Protein AF-D7LNV7-F1 (afdb_monomer_lite)

Sequence (94 aa):
MSFIPNPLITDIIRRIGSQGFRYLGPFIAASPWFKEIVYSREVLLDVDLDEFMFNTRLGREESIYRPFLLRCAAEGHKTARYIESLLDSSWPVG

Radius of gyration: 14.45 Å; chains: 1; bounding box: 45×23×37 Å

pLDDT: mean 91.68, std 13.3, range [41.66, 98.5]

Foldseek 3Di:
DDDDDPVVVLVVLLVLQLVAVVSLVVLCVVDPSSVVSCLDLSNLQRGDPVVCVVPVVCCDPPHPNVVSLVSSVVSPRPVSVVSVVVVVVPDDDD

Structure (mmCIF, N/CA/C/O backbone):
data_AF-D7LNV7-F1
#
_entry.id   AF-D7LNV7-F1
#
loop_
_atom_site.group_PDB
_atom_site.id
_atom_site.type_symbol
_atom_site.label_atom_id
_atom_site.label_alt_id
_atom_site.label_comp_id
_atom_site.label_asym_id
_atom_site.label_entity_id
_atom_site.label_seq_id
_atom_site.pdbx_PDB_ins_code
_atom_site.Cartn_x
_atom_site.Cartn_y
_atom_site.Cartn_z
_atom_site.occupancy
_atom_site.B_iso_or_equiv
_atom_site.auth_seq_id
_atom_site.auth_comp_id
_atom_site.auth_asym_id
_atom_site.auth_atom_id
_atom_site.pdbx_PDB_model_num
ATOM 1 N N . MET A 1 1 ? -23.520 7.690 20.254 1.00 41.66 1 MET A N 1
ATOM 2 C CA . MET A 1 1 ? -22.558 7.581 19.136 1.00 41.66 1 MET A CA 1
ATOM 3 C C . MET A 1 1 ? -22.356 6.106 18.844 1.00 41.66 1 MET A C 1
ATOM 5 O O . MET A 1 1 ? -22.016 5.382 19.770 1.00 41.66 1 MET A O 1
ATOM 9 N N . SER A 1 2 ? -22.632 5.640 17.624 1.00 56.44 2 SER A N 1
ATOM 10 C CA . SER A 1 2 ? -22.340 4.253 17.248 1.00 56.44 2 SER A CA 1
ATOM 11 C C . SER A 1 2 ? -20.853 4.136 16.929 1.00 56.44 2 SER A C 1
ATOM 13 O O . SER A 1 2 ? -20.380 4.710 15.949 1.00 56.44 2 SER A O 1
ATOM 15 N N . PHE A 1 3 ? -20.115 3.427 17.774 1.00 80.81 3 PHE A N 1
ATOM 16 C CA . PHE A 1 3 ? -18.726 3.086 17.504 1.00 80.81 3 PHE A CA 1
ATOM 17 C C . PHE A 1 3 ? -18.707 1.872 16.576 1.00 80.81 3 PHE A C 1
ATOM 19 O O . PHE A 1 3 ? -19.236 0.820 16.934 1.00 80.81 3 PHE A O 1
ATOM 26 N N . ILE A 1 4 ? -18.146 2.020 15.378 1.00 83.25 4 ILE A N 1
ATOM 27 C CA . ILE A 1 4 ? -17.901 0.871 14.506 1.00 83.25 4 ILE A CA 1
ATOM 28 C C . ILE A 1 4 ? -16.630 0.184 15.031 1.00 83.25 4 ILE A C 1
ATOM 30 O O . ILE A 1 4 ? -15.604 0.853 15.146 1.00 83.25 4 ILE A O 1
ATOM 34 N N . PRO A 1 5 ? -16.668 -1.119 15.360 1.00 92.25 5 PRO A N 1
ATOM 35 C CA . PRO A 1 5 ? -15.488 -1.856 15.795 1.00 92.25 5 PRO A CA 1
ATOM 36 C C . PRO A 1 5 ? -14.326 -1.741 14.803 1.00 92.25 5 PRO A C 1
ATOM 38 O O . PRO A 1 5 ? -14.531 -1.897 13.597 1.00 92.25 5 PRO A O 1
ATOM 41 N N . ASN A 1 6 ? -13.101 -1.564 15.314 1.00 92.00 6 ASN A N 1
ATOM 42 C CA . ASN A 1 6 ? -11.888 -1.484 14.490 1.00 92.00 6 ASN A CA 1
ATOM 43 C C . ASN A 1 6 ? -11.790 -2.608 13.438 1.00 92.00 6 ASN A C 1
ATOM 45 O O . ASN A 1 6 ? -11.530 -2.272 12.289 1.00 92.00 6 ASN A O 1
ATOM 49 N N . PRO A 1 7 ? -12.081 -3.894 13.744 1.00 95.00 7 PRO A N 1
ATOM 50 C CA . PRO A 1 7 ? -12.007 -4.954 12.735 1.00 95.00 7 PRO A CA 1
ATOM 51 C C . PRO A 1 7 ? -12.949 -4.745 11.542 1.00 95.00 7 PRO A C 1
ATOM 53 O O . PRO A 1 7 ? -12.592 -5.069 10.414 1.00 95.00 7 PRO A O 1
ATOM 56 N N . LEU A 1 8 ? -14.138 -4.171 11.767 1.00 96.12 8 LEU A N 1
ATOM 57 C CA . LEU A 1 8 ? -15.076 -3.879 10.679 1.00 96.12 8 LEU A CA 1
ATOM 58 C C . LEU A 1 8 ? -14.576 -2.724 9.811 1.00 96.12 8 LEU A C 1
ATOM 60 O O . LEU A 1 8 ? -14.706 -2.778 8.592 1.00 96.12 8 LEU A O 1
ATOM 64 N N . ILE A 1 9 ? -13.982 -1.695 10.418 1.00 96.00 9 ILE A N 1
ATOM 65 C CA . ILE A 1 9 ? -13.390 -0.585 9.663 1.00 96.00 9 ILE A CA 1
ATOM 66 C C . ILE A 1 9 ? -12.179 -1.063 8.864 1.00 96.00 9 ILE A C 1
ATOM 68 O O . ILE A 1 9 ? -12.055 -0.698 7.696 1.00 96.00 9 ILE A O 1
ATOM 72 N N . THR A 1 10 ? -11.329 -1.911 9.445 1.00 97.69 10 THR A N 1
ATOM 73 C CA . THR A 1 10 ? -10.208 -2.514 8.719 1.00 97.69 10 THR A CA 1
ATOM 74 C C . THR A 1 10 ? -10.696 -3.339 7.533 1.00 97.69 10 THR A C 1
ATOM 76 O O . THR A 1 10 ? -10.171 -3.160 6.438 1.00 97.69 10 THR A O 1
ATOM 79 N N . ASP A 1 11 ? -11.745 -4.160 7.688 1.00 98.06 11 ASP A N 1
ATOM 80 C CA . ASP A 1 11 ? -12.310 -4.927 6.566 1.00 98.06 11 ASP A CA 1
ATOM 81 C C . ASP A 1 11 ? -12.875 -4.021 5.460 1.00 98.06 11 ASP A C 1
ATOM 83 O O . ASP A 1 11 ? -12.667 -4.287 4.276 1.00 98.06 11 ASP A O 1
ATOM 87 N N . ILE A 1 12 ? -13.537 -2.916 5.823 1.00 97.69 12 ILE A N 1
ATOM 88 C CA . ILE A 1 12 ? -14.025 -1.920 4.856 1.00 97.69 12 ILE A CA 1
ATOM 89 C C . ILE A 1 12 ? -12.854 -1.305 4.083 1.00 97.69 12 ILE A C 1
ATOM 91 O O . ILE A 1 12 ? -12.873 -1.283 2.853 1.00 97.69 12 ILE A O 1
ATOM 95 N N . ILE A 1 13 ? -11.828 -0.823 4.785 1.00 98.19 13 ILE A N 1
ATOM 96 C CA . ILE A 1 13 ? -10.671 -0.170 4.160 1.00 98.19 13 ILE A CA 1
ATOM 97 C C . ILE A 1 13 ? -9.884 -1.161 3.303 1.00 98.19 13 ILE A C 1
ATOM 99 O O . ILE A 1 13 ? -9.466 -0.804 2.204 1.00 98.19 13 ILE A O 1
ATOM 103 N N . ARG A 1 14 ? -9.751 -2.417 3.743 1.00 98.50 14 ARG A N 1
ATOM 104 C CA . ARG A 1 14 ? -9.142 -3.497 2.960 1.00 98.50 14 ARG A CA 1
ATOM 105 C C . ARG A 1 14 ? -9.870 -3.697 1.631 1.00 98.50 14 ARG A C 1
ATOM 107 O O . ARG A 1 14 ? -9.229 -3.668 0.589 1.00 98.50 14 ARG A O 1
ATOM 114 N N . ARG A 1 15 ? -11.205 -3.806 1.646 1.00 98.44 15 ARG A N 1
ATOM 115 C CA . ARG A 1 15 ? -12.021 -3.953 0.421 1.00 98.44 15 ARG A CA 1
ATOM 116 C C . ARG A 1 15 ? -11.956 -2.741 -0.504 1.00 98.44 15 ARG A C 1
ATOM 118 O O . ARG A 1 15 ? -12.104 -2.887 -1.711 1.00 98.44 15 ARG A O 1
ATOM 125 N N . ILE A 1 16 ? -11.778 -1.543 0.045 1.00 98.31 16 ILE A N 1
ATOM 126 C CA . ILE A 1 16 ? -11.546 -0.342 -0.765 1.00 98.31 16 ILE A CA 1
ATOM 127 C C . ILE A 1 16 ? -10.150 -0.406 -1.397 1.00 98.31 16 ILE A C 1
ATOM 129 O O . ILE A 1 16 ? -9.999 -0.150 -2.588 1.00 98.31 16 ILE A O 1
ATOM 133 N N . GLY A 1 17 ? -9.134 -0.795 -0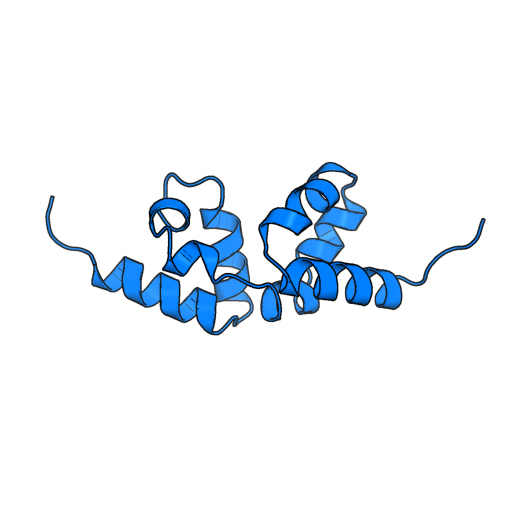.624 1.00 98.19 17 GLY A N 1
ATOM 134 C CA . GLY A 1 17 ? -7.767 -0.979 -1.109 1.00 98.19 17 GLY A CA 1
ATOM 135 C C . GLY A 1 17 ? -7.654 -2.047 -2.195 1.00 98.19 17 GLY A C 1
ATOM 136 O O . GLY A 1 17 ? -6.914 -1.850 -3.155 1.00 98.19 17 GLY A O 1
ATOM 137 N N . SER A 1 18 ? -8.431 -3.128 -2.107 1.00 98.31 18 SER A N 1
ATOM 138 C CA . SER A 1 18 ? -8.469 -4.189 -3.121 1.00 98.31 18 SER A CA 1
ATOM 139 C C . SER A 1 18 ? -9.103 -3.752 -4.451 1.00 98.31 18 SER A C 1
ATOM 141 O O . SER A 1 18 ? -9.123 -4.532 -5.394 1.00 98.31 18 SER A O 1
ATOM 143 N N . GLN A 1 19 ? -9.673 -2.543 -4.531 1.00 98.12 19 GLN A N 1
ATOM 144 C CA . GLN A 1 19 ? -10.120 -1.930 -5.792 1.00 98.12 19 GLN A CA 1
ATOM 145 C C . GLN A 1 19 ? -9.056 -1.013 -6.410 1.00 98.12 19 GLN A C 1
ATOM 147 O O . GLN A 1 19 ? -9.229 -0.546 -7.533 1.00 98.12 19 GLN A O 1
ATOM 152 N N . GLY A 1 20 ? -8.000 -0.695 -5.659 1.00 97.38 20 GLY A N 1
ATOM 153 C CA . GLY A 1 20 ? -6.897 0.146 -6.101 1.00 97.38 20 GLY A CA 1
ATOM 154 C C . GLY A 1 20 ? -6.312 0.967 -4.956 1.00 97.38 20 GLY A C 1
ATOM 155 O O . GLY A 1 20 ? -7.024 1.666 -4.228 1.00 97.38 20 GLY A O 1
ATOM 156 N N . PHE A 1 21 ? -4.985 0.962 -4.831 1.00 97.56 21 PHE A N 1
ATOM 157 C CA . PHE A 1 21 ? -4.295 1.644 -3.731 1.00 97.56 21 PHE A CA 1
ATOM 158 C C . PHE A 1 21 ? -4.596 3.153 -3.624 1.00 97.56 21 PHE A C 1
ATOM 160 O O . PHE A 1 21 ? -4.557 3.719 -2.529 1.00 97.56 21 PHE A O 1
ATOM 167 N N . ARG A 1 22 ? -4.933 3.831 -4.733 1.00 96.69 22 ARG A N 1
ATOM 168 C CA . ARG A 1 22 ? -5.249 5.273 -4.732 1.00 96.69 22 ARG A CA 1
ATOM 169 C C . ARG A 1 22 ? -6.464 5.617 -3.877 1.00 96.69 22 ARG A C 1
ATOM 171 O O . ARG A 1 22 ? -6.503 6.706 -3.301 1.00 96.69 22 ARG A O 1
ATOM 178 N N . TYR A 1 23 ? -7.418 4.697 -3.742 1.00 98.19 23 TYR A N 1
ATOM 179 C CA . TYR A 1 23 ? -8.603 4.904 -2.912 1.00 98.19 23 TYR A CA 1
ATOM 180 C C . TYR A 1 23 ? -8.279 4.985 -1.414 1.00 98.19 23 TYR A C 1
ATOM 182 O O . TYR A 1 23 ? -9.096 5.471 -0.635 1.00 98.19 23 TYR A O 1
ATOM 190 N N . LEU A 1 24 ? -7.070 4.587 -1.002 1.00 98.12 24 LEU A N 1
ATOM 191 C CA . LEU A 1 24 ? -6.603 4.694 0.381 1.00 98.12 24 LEU A CA 1
ATOM 192 C C . LEU A 1 24 ? -6.105 6.106 0.740 1.00 98.12 24 LEU A C 1
ATOM 194 O O . LEU A 1 24 ? -6.040 6.456 1.919 1.00 98.12 24 LEU A O 1
ATOM 198 N N . GLY A 1 25 ? -5.793 6.945 -0.255 1.00 96.88 25 GLY A N 1
ATOM 199 C CA . GLY A 1 25 ? -5.270 8.303 -0.059 1.00 96.88 25 GLY A CA 1
ATOM 200 C C . GLY A 1 25 ? -6.135 9.191 0.851 1.00 96.88 25 GLY A C 1
ATOM 201 O O . GLY A 1 25 ? -5.605 9.760 1.808 1.00 96.88 25 GLY A O 1
ATOM 202 N N . PRO A 1 26 ? -7.461 9.281 0.627 1.00 97.56 26 PRO A N 1
ATOM 203 C CA . PRO A 1 26 ? -8.361 10.031 1.502 1.00 97.56 26 PRO A CA 1
ATOM 204 C C . PRO A 1 26 ? -8.335 9.570 2.967 1.00 97.56 26 PRO A C 1
ATOM 206 O O . PRO A 1 26 ? -8.374 10.408 3.863 1.00 97.56 26 PRO A O 1
ATOM 209 N N . PHE A 1 27 ? -8.204 8.265 3.233 1.00 97.25 27 PHE A N 1
ATOM 210 C CA . PHE A 1 27 ? -8.131 7.729 4.599 1.00 97.25 27 PHE A CA 1
ATOM 211 C C . PHE A 1 27 ? -6.832 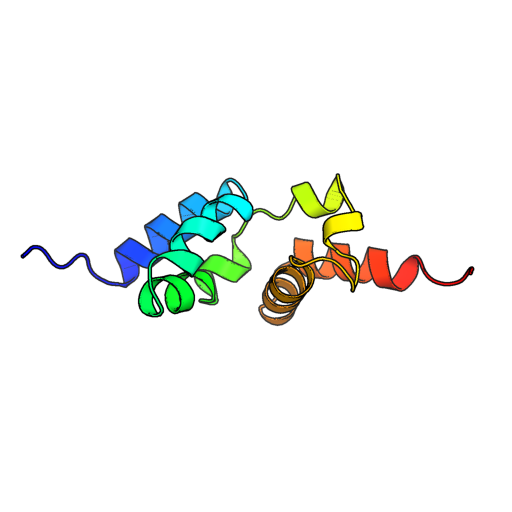8.130 5.299 1.00 97.25 27 PHE A C 1
ATOM 213 O O . PHE A 1 27 ? -6.856 8.530 6.461 1.00 97.25 27 PHE A O 1
ATOM 220 N N . ILE A 1 28 ? -5.709 8.108 4.576 1.00 96.81 28 ILE A N 1
ATOM 221 C CA . ILE A 1 28 ? -4.417 8.584 5.092 1.00 96.81 28 ILE A CA 1
ATOM 222 C C . ILE A 1 28 ? -4.497 10.069 5.482 1.00 96.81 28 ILE A C 1
ATOM 224 O O . ILE A 1 28 ? -3.912 10.466 6.490 1.00 96.81 28 ILE A O 1
ATOM 228 N N . ALA A 1 29 ? -5.204 10.883 4.691 1.00 96.88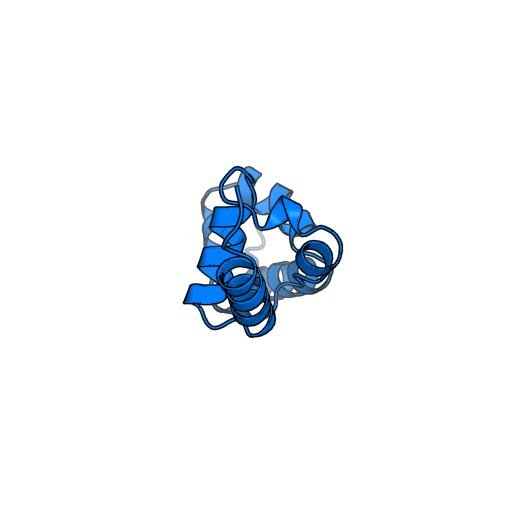 29 ALA A N 1
ATOM 229 C CA . ALA A 1 29 ? -5.354 12.317 4.931 1.00 96.88 29 ALA A CA 1
ATOM 230 C C . ALA A 1 29 ? -6.376 12.651 6.033 1.00 96.88 29 ALA A C 1
ATOM 232 O O . ALA A 1 29 ? -6.245 13.682 6.689 1.00 96.88 29 ALA A O 1
ATOM 233 N N . ALA A 1 30 ? -7.385 11.799 6.237 1.00 96.19 30 ALA A N 1
ATOM 234 C CA . ALA A 1 30 ? -8.495 12.071 7.144 1.00 96.19 30 ALA A CA 1
ATOM 235 C C . ALA A 1 30 ? -8.085 12.082 8.623 1.00 96.19 30 ALA A C 1
ATOM 237 O O . ALA A 1 30 ? -8.496 12.975 9.364 1.00 96.19 30 ALA A O 1
ATOM 238 N N . SER A 1 31 ? -7.311 11.090 9.084 1.00 94.81 31 SER A N 1
ATOM 239 C CA . SER A 1 31 ? -6.840 11.053 10.475 1.00 94.81 31 SER A CA 1
ATOM 240 C C . SER A 1 31 ? -5.648 10.109 10.690 1.00 94.81 31 SER A C 1
ATOM 242 O O . SER A 1 31 ? -5.473 9.151 9.931 1.00 94.81 31 SER A O 1
ATOM 244 N N . PRO A 1 32 ? -4.855 10.307 11.765 1.00 96.81 32 PRO A N 1
ATOM 245 C CA . PRO A 1 32 ? -3.807 9.363 12.160 1.00 96.81 32 PRO A CA 1
ATOM 246 C C . PRO A 1 32 ? -4.330 7.941 12.398 1.00 96.81 32 PRO A C 1
ATOM 248 O O . PRO A 1 32 ? -3.678 6.981 12.009 1.00 96.81 32 PRO A O 1
ATOM 251 N N . TRP A 1 33 ? -5.534 7.807 12.959 1.00 95.75 33 TRP A N 1
ATOM 252 C CA . TRP A 1 33 ? -6.156 6.506 13.205 1.00 95.75 33 TRP A CA 1
ATOM 253 C C . TRP A 1 33 ? -6.486 5.764 11.902 1.00 95.75 33 TRP A C 1
ATOM 255 O O . TRP A 1 33 ? -6.169 4.587 11.755 1.00 95.75 33 TRP A O 1
ATOM 265 N N . PHE A 1 34 ? -7.045 6.452 10.901 1.00 97.12 34 PHE A N 1
ATOM 266 C CA . PHE A 1 34 ? -7.269 5.844 9.587 1.00 97.12 34 PHE A CA 1
ATOM 267 C C . PHE A 1 34 ? -5.958 5.513 8.875 1.00 97.12 34 PHE A C 1
ATOM 269 O O . PHE A 1 34 ? -5.853 4.471 8.230 1.00 97.12 34 PHE A O 1
ATOM 276 N N . LYS A 1 35 ? -4.940 6.365 9.027 1.00 97.44 35 LYS A N 1
ATOM 277 C CA . LYS A 1 35 ? -3.594 6.097 8.520 1.00 97.44 35 LYS A CA 1
ATOM 278 C C . LYS A 1 35 ? -3.018 4.809 9.118 1.00 97.44 35 LYS A C 1
ATOM 280 O O . LYS A 1 35 ? -2.473 4.005 8.370 1.00 97.44 35 LYS A O 1
ATOM 285 N N . GLU A 1 36 ? -3.157 4.589 10.423 1.00 97.44 36 GLU A N 1
ATOM 286 C CA . GLU A 1 36 ? -2.734 3.342 11.078 1.00 97.44 36 GLU A CA 1
ATOM 287 C C . GLU A 1 36 ? -3.451 2.117 10.499 1.00 97.44 36 GLU A C 1
ATOM 289 O O . GLU A 1 36 ? -2.801 1.111 10.222 1.00 97.44 36 GLU A O 1
ATOM 294 N N . ILE A 1 37 ? -4.758 2.214 10.230 1.00 97.94 37 ILE A N 1
ATOM 295 C CA . ILE A 1 37 ? -5.521 1.119 9.612 1.00 97.94 37 ILE A CA 1
ATOM 296 C C . ILE A 1 37 ? -5.055 0.848 8.177 1.00 97.94 37 ILE A C 1
ATOM 298 O O . ILE A 1 37 ? -4.850 -0.309 7.812 1.00 97.94 37 ILE A O 1
ATOM 302 N N . VAL A 1 38 ? -4.833 1.889 7.368 1.00 98.19 38 VAL A N 1
ATOM 303 C CA . VAL A 1 38 ? -4.321 1.748 5.992 1.00 98.19 38 VAL A CA 1
ATOM 304 C C . VAL A 1 38 ? -2.965 1.040 5.961 1.00 98.19 38 VAL A C 1
ATOM 306 O O . VAL A 1 38 ? -2.715 0.233 5.072 1.00 98.19 38 VAL A O 1
ATOM 309 N N . TYR A 1 39 ? -2.098 1.319 6.935 1.00 98.12 39 TYR A N 1
ATOM 310 C CA . TYR A 1 39 ? -0.788 0.675 7.054 1.00 98.1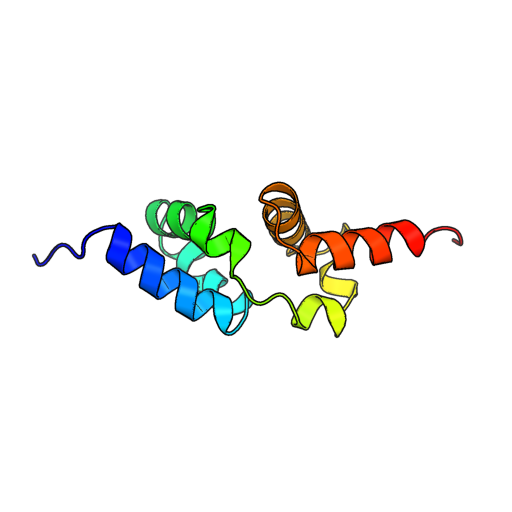2 39 TYR A CA 1
ATOM 311 C C . TYR A 1 39 ? -0.803 -0.615 7.887 1.00 98.12 39 TYR A C 1
ATOM 313 O O . TYR A 1 39 ? 0.263 -1.126 8.228 1.00 98.12 39 TYR A O 1
ATOM 321 N N . SER A 1 40 ? -1.977 -1.160 8.208 1.00 98.06 40 SER A N 1
ATOM 322 C CA . SER A 1 40 ? -2.077 -2.478 8.829 1.00 98.06 40 SER A CA 1
ATOM 323 C C . SER A 1 40 ? -1.699 -3.579 7.837 1.00 98.06 40 SER A C 1
ATOM 325 O O . SER A 1 40 ? -1.940 -3.473 6.632 1.00 98.06 40 SER A O 1
ATOM 327 N N . ARG A 1 41 ? -1.148 -4.679 8.355 1.00 97.75 41 ARG A N 1
ATOM 328 C CA . ARG A 1 41 ? -0.755 -5.844 7.552 1.00 97.75 41 ARG A CA 1
ATOM 329 C C . ARG A 1 41 ? -1.894 -6.382 6.681 1.00 97.75 41 ARG A C 1
ATOM 331 O O . ARG A 1 41 ? -1.660 -6.770 5.545 1.00 97.75 41 ARG A O 1
ATOM 338 N N . GLU A 1 42 ? -3.116 -6.398 7.207 1.00 97.19 42 GLU A N 1
ATOM 339 C CA . GLU A 1 42 ? -4.307 -6.912 6.517 1.00 97.19 42 GLU A CA 1
ATOM 340 C C . GLU A 1 42 ? -4.645 -6.102 5.260 1.00 97.19 42 GLU A C 1
ATOM 342 O O . GLU A 1 42 ? -5.005 -6.681 4.240 1.00 97.19 42 GLU A O 1
ATOM 347 N N . VAL A 1 43 ? -4.491 -4.775 5.317 1.00 98.44 43 VAL A N 1
ATOM 348 C CA . VAL A 1 43 ? -4.712 -3.886 4.167 1.00 98.44 43 VAL A CA 1
ATOM 349 C C . VAL A 1 43 ? -3.527 -3.953 3.205 1.00 98.44 43 VAL A C 1
ATOM 351 O O . VAL A 1 43 ? -3.719 -4.102 2.002 1.00 98.44 43 VAL A O 1
ATOM 354 N N . LEU A 1 44 ? -2.297 -3.895 3.724 1.00 98.50 44 LEU A N 1
ATOM 355 C CA . LEU A 1 44 ? -1.079 -3.895 2.908 1.00 98.50 44 LEU A CA 1
ATOM 356 C C . LEU A 1 44 ? -0.841 -5.201 2.142 1.00 98.50 44 LEU A C 1
ATOM 358 O O . LEU A 1 44 ? -0.129 -5.178 1.144 1.00 98.50 44 LEU A O 1
ATOM 362 N N . LEU A 1 45 ? -1.397 -6.329 2.596 1.00 97.94 45 LEU A N 1
ATOM 363 C CA . LEU A 1 45 ? -1.293 -7.622 1.912 1.00 97.94 45 LEU A CA 1
ATOM 364 C C . LEU A 1 45 ? -2.318 -7.829 0.793 1.00 97.94 45 LEU A C 1
ATOM 366 O O . LEU A 1 45 ? -2.090 -8.696 -0.048 1.00 97.94 45 LEU A O 1
ATOM 370 N N . ASP A 1 46 ? -3.421 -7.082 0.805 1.00 98.00 46 ASP A N 1
ATOM 371 C CA . ASP A 1 46 ? -4.587 -7.314 -0.062 1.00 98.00 46 ASP A CA 1
ATOM 372 C C . ASP A 1 46 ? -4.886 -6.135 -1.004 1.00 98.00 46 ASP A C 1
ATOM 374 O O . ASP A 1 46 ? -5.787 -6.201 -1.837 1.00 98.00 46 ASP A O 1
ATOM 378 N N . VAL A 1 47 ? -4.149 -5.031 -0.856 1.00 98.50 47 VAL A N 1
ATOM 379 C CA . VAL A 1 47 ? -4.289 -3.844 -1.699 1.00 98.50 47 VAL A CA 1
ATOM 380 C C . VAL A 1 47 ? -3.971 -4.160 -3.160 1.00 98.50 47 VAL A C 1
ATOM 382 O O . VAL A 1 47 ? -2.971 -4.795 -3.473 1.00 98.50 47 VAL A O 1
ATOM 385 N N . ASP A 1 48 ? -4.793 -3.657 -4.075 1.00 98.31 48 ASP A N 1
ATOM 386 C CA . ASP A 1 48 ? -4.519 -3.783 -5.501 1.00 98.31 48 ASP A CA 1
ATOM 387 C C . ASP A 1 48 ? -3.415 -2.797 -5.932 1.00 98.31 48 ASP A C 1
ATOM 389 O O . ASP A 1 48 ? -3.496 -1.579 -5.711 1.00 98.31 48 ASP A O 1
ATOM 393 N N . LEU A 1 49 ? -2.366 -3.357 -6.538 1.00 97.94 49 LEU A N 1
ATOM 394 C CA . LEU A 1 49 ? -1.160 -2.674 -7.007 1.00 97.94 49 LEU A CA 1
ATOM 395 C C . LEU A 1 49 ? -1.002 -2.730 -8.532 1.00 97.94 49 LEU A C 1
ATOM 397 O O . LEU A 1 49 ? 0.052 -2.339 -9.035 1.00 97.94 49 LEU A O 1
ATOM 401 N N . ASP A 1 50 ? -2.009 -3.179 -9.279 1.00 96.06 50 ASP A N 1
ATOM 402 C CA . ASP A 1 50 ? -1.925 -3.364 -10.731 1.00 96.06 50 ASP A CA 1
ATOM 403 C C . ASP A 1 50 ? -1.514 -2.083 -11.474 1.00 96.06 50 ASP A C 1
ATOM 405 O O . ASP A 1 50 ? -0.786 -2.126 -12.465 1.00 96.06 50 ASP A O 1
ATOM 409 N N . GLU A 1 51 ? -1.867 -0.902 -10.965 1.00 95.94 51 GLU A N 1
ATOM 410 C CA . GLU A 1 51 ? -1.442 0.361 -11.578 1.00 95.94 51 GLU A CA 1
ATOM 411 C C . GLU A 1 51 ? 0.090 0.527 -11.630 1.00 95.94 51 GLU A C 1
ATOM 413 O O . GLU A 1 51 ? 0.609 1.126 -12.572 1.00 95.94 51 GLU A O 1
ATOM 418 N N . PHE A 1 52 ? 0.841 -0.034 -10.675 1.00 95.19 52 PHE A N 1
ATOM 419 C CA . PHE A 1 52 ? 2.309 -0.014 -10.714 1.00 95.19 52 PHE A CA 1
ATOM 420 C C . PHE A 1 52 ? 2.872 -0.841 -11.876 1.00 95.19 52 PHE A C 1
ATOM 422 O O . PHE A 1 52 ? 3.948 -0.522 -12.383 1.00 95.19 52 PHE A O 1
ATOM 429 N N . MET A 1 53 ? 2.145 -1.869 -12.322 1.00 91.00 53 MET A N 1
ATOM 430 C CA . MET A 1 53 ? 2.516 -2.687 -13.477 1.00 91.00 53 MET A CA 1
ATOM 431 C C . MET A 1 53 ? 2.335 -1.925 -14.791 1.00 91.00 53 MET A C 1
ATOM 433 O O . MET A 1 53 ? 3.180 -2.007 -15.681 1.00 91.00 53 MET A O 1
ATOM 437 N N . PHE A 1 54 ? 1.248 -1.158 -14.911 1.00 90.69 54 PHE A N 1
ATOM 438 C CA . PHE A 1 54 ? 0.950 -0.378 -16.117 1.00 90.69 54 PHE A CA 1
ATOM 439 C C . PHE A 1 54 ? 1.689 0.963 -16.160 1.00 90.69 54 PHE A C 1
ATOM 441 O O . PHE A 1 54 ? 1.955 1.499 -17.235 1.00 90.69 54 PHE A O 1
ATOM 448 N N . ASN A 1 55 ? 2.035 1.510 -14.995 1.00 92.94 55 ASN A N 1
ATOM 449 C CA . ASN A 1 55 ? 2.752 2.765 -14.852 1.00 92.94 55 ASN A CA 1
ATOM 450 C C . ASN A 1 55 ? 3.953 2.591 -13.919 1.00 92.94 55 ASN A C 1
ATOM 452 O O . ASN A 1 55 ? 3.948 3.005 -12.757 1.00 92.94 55 ASN A O 1
ATOM 456 N N . THR A 1 56 ? 5.031 2.034 -14.470 1.00 88.50 56 THR A N 1
ATOM 457 C CA . THR A 1 56 ? 6.275 1.750 -13.735 1.00 88.50 56 THR A CA 1
ATOM 458 C C . THR A 1 56 ? 6.913 2.993 -13.106 1.00 88.50 56 THR A C 1
ATOM 460 O O . THR A 1 56 ? 7.684 2.876 -12.156 1.00 88.50 56 THR A O 1
ATOM 463 N N . ARG A 1 57 ? 6.557 4.208 -13.558 1.00 92.38 57 ARG A N 1
ATOM 464 C CA . ARG A 1 57 ? 6.999 5.470 -12.937 1.00 92.38 57 ARG A CA 1
ATOM 465 C C . ARG A 1 57 ? 6.537 5.597 -11.488 1.00 92.38 57 ARG A C 1
ATOM 467 O O . ARG A 1 57 ? 7.227 6.239 -10.707 1.00 92.38 57 ARG A O 1
ATOM 474 N N . LEU A 1 58 ? 5.406 4.986 -11.125 1.00 95.00 58 LEU A N 1
ATOM 475 C CA . LEU A 1 58 ? 4.893 4.994 -9.752 1.00 95.00 58 LEU A CA 1
ATOM 476 C C . LEU A 1 58 ? 5.808 4.231 -8.791 1.00 95.00 58 LEU A C 1
ATOM 478 O O . LEU A 1 58 ? 5.835 4.557 -7.606 1.00 95.00 58 LEU A O 1
ATOM 482 N N . GLY A 1 59 ? 6.555 3.252 -9.302 1.00 93.31 59 GLY A N 1
ATOM 483 C CA . GLY A 1 59 ? 7.511 2.462 -8.538 1.00 93.31 59 GLY A CA 1
ATOM 484 C C . GLY A 1 59 ? 8.925 3.037 -8.517 1.00 93.31 59 GLY A C 1
ATOM 485 O O . GLY A 1 59 ? 9.779 2.445 -7.880 1.00 93.31 59 GLY A O 1
ATOM 486 N N . ARG A 1 60 ? 9.229 4.158 -9.182 1.00 91.44 60 ARG A N 1
ATOM 487 C CA . ARG A 1 60 ? 10.586 4.746 -9.148 1.00 91.44 60 ARG A CA 1
ATOM 488 C C . ARG A 1 60 ? 10.872 5.457 -7.830 1.00 91.44 60 ARG A C 1
ATOM 490 O O . ARG A 1 60 ? 9.938 5.850 -7.139 1.00 91.44 60 ARG A O 1
ATOM 497 N N . GLU A 1 61 ? 12.146 5.639 -7.494 1.00 90.62 61 GLU A N 1
ATOM 498 C CA . GLU A 1 61 ? 12.573 6.258 -6.229 1.00 90.62 61 GLU A CA 1
ATOM 499 C C . GLU A 1 61 ? 11.985 7.659 -6.010 1.00 90.62 61 GLU A C 1
ATOM 501 O O . GLU A 1 61 ? 11.637 8.014 -4.886 1.00 90.62 61 GLU A O 1
ATOM 506 N N . GLU A 1 62 ? 11.793 8.434 -7.078 1.00 92.50 62 GLU A N 1
ATOM 507 C CA . GLU A 1 62 ? 11.271 9.803 -7.008 1.00 92.50 62 GLU A CA 1
ATOM 508 C C . GLU A 1 62 ? 9.746 9.852 -6.842 1.00 92.50 62 GLU A C 1
ATOM 510 O O . GLU A 1 62 ? 9.161 10.917 -6.626 1.00 92.50 62 GLU A O 1
ATOM 515 N N . SER A 1 63 ? 9.071 8.710 -6.978 1.00 95.12 63 SER A N 1
ATOM 516 C CA . SER A 1 63 ? 7.625 8.633 -6.851 1.00 95.12 63 SER A CA 1
ATOM 517 C C . SER A 1 63 ? 7.192 8.775 -5.400 1.00 95.12 63 SER A C 1
ATOM 519 O O . SER A 1 63 ? 7.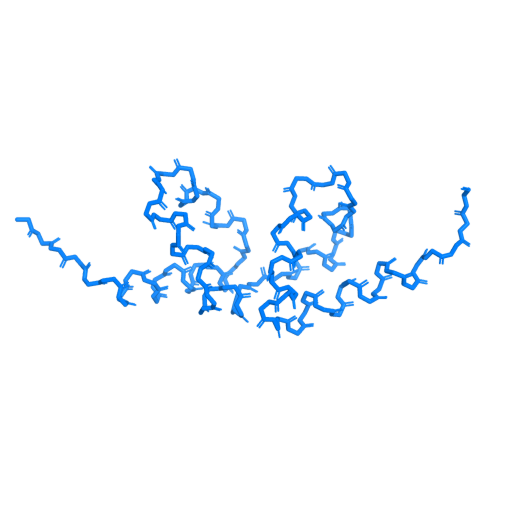613 8.023 -4.519 1.00 95.12 63 SER A O 1
ATOM 521 N N . ILE A 1 64 ? 6.203 9.641 -5.171 1.00 95.19 64 ILE A N 1
ATOM 522 C CA . ILE A 1 64 ? 5.530 9.772 -3.872 1.00 95.19 64 ILE A CA 1
ATOM 523 C C . ILE A 1 64 ? 4.882 8.459 -3.398 1.00 95.19 64 ILE A C 1
ATOM 525 O O . ILE A 1 64 ? 4.588 8.311 -2.214 1.00 95.19 64 ILE A O 1
ATOM 529 N N . TYR A 1 65 ? 4.658 7.506 -4.310 1.00 96.62 65 TYR A N 1
ATOM 530 C CA . TYR A 1 65 ? 4.062 6.206 -4.012 1.00 96.62 65 TYR A CA 1
ATOM 531 C C . TYR A 1 65 ? 5.095 5.109 -3.721 1.00 96.62 65 TYR A C 1
ATOM 533 O O . TYR A 1 65 ? 4.710 4.053 -3.214 1.00 96.62 65 TYR A O 1
ATOM 541 N N . ARG A 1 66 ? 6.398 5.346 -3.953 1.00 95.88 66 ARG A N 1
ATOM 542 C CA . ARG A 1 66 ? 7.459 4.368 -3.650 1.00 95.88 66 ARG A CA 1
ATOM 543 C C . ARG A 1 66 ? 7.433 3.900 -2.193 1.00 95.88 66 ARG A C 1
ATOM 545 O O . ARG A 1 66 ? 7.462 2.689 -1.978 1.00 95.88 66 ARG A O 1
ATOM 552 N N . PRO A 1 67 ? 7.303 4.782 -1.178 1.00 96.31 67 PRO A N 1
ATOM 553 C CA . PRO A 1 67 ? 7.264 4.331 0.211 1.00 96.31 67 PRO A CA 1
ATOM 554 C C . PRO A 1 67 ? 6.082 3.402 0.512 1.00 96.31 67 PRO A C 1
ATOM 556 O O . PRO A 1 67 ? 6.186 2.541 1.383 1.00 96.31 67 PRO A O 1
ATOM 559 N N . PHE A 1 68 ? 4.958 3.565 -0.194 1.00 97.50 68 PHE A N 1
ATOM 560 C CA . PHE A 1 68 ? 3.797 2.692 -0.042 1.00 97.50 68 PHE A CA 1
ATOM 561 C C . PHE A 1 68 ? 4.066 1.302 -0.635 1.00 97.50 68 PHE A C 1
ATOM 563 O O . PHE A 1 68 ? 3.843 0.298 0.042 1.00 97.50 68 PHE A O 1
ATOM 570 N N . LEU A 1 69 ? 4.625 1.243 -1.849 1.00 97.56 69 LEU A N 1
ATOM 571 C CA . LEU A 1 69 ? 5.025 -0.008 -2.502 1.00 97.56 69 LEU A CA 1
ATOM 572 C C . LEU A 1 69 ? 6.016 -0.810 -1.642 1.00 97.56 69 LEU A C 1
ATOM 574 O O . LEU A 1 69 ? 5.810 -2.001 -1.407 1.00 97.56 69 LEU A O 1
ATOM 578 N N . LEU A 1 70 ? 7.039 -0.139 -1.099 1.00 97.25 70 LEU A N 1
ATOM 579 C CA . LEU A 1 70 ? 8.044 -0.756 -0.226 1.00 97.25 70 LEU A CA 1
ATOM 580 C C . LEU A 1 70 ? 7.432 -1.349 1.048 1.00 97.25 70 LEU A C 1
ATOM 582 O O . LEU A 1 70 ? 7.805 -2.446 1.461 1.00 97.25 70 LEU A O 1
ATOM 586 N N . ARG A 1 71 ? 6.460 -0.661 1.658 1.00 98.00 71 ARG A N 1
ATOM 587 C CA . ARG A 1 71 ? 5.734 -1.188 2.824 1.00 98.00 71 ARG A CA 1
ATOM 588 C C . ARG A 1 71 ? 4.938 -2.443 2.471 1.00 98.00 71 ARG A C 1
ATOM 590 O O . ARG A 1 71 ? 5.003 -3.416 3.214 1.00 98.00 71 ARG A O 1
ATOM 597 N N . CYS A 1 72 ? 4.261 -2.464 1.323 1.00 98.25 72 CYS A N 1
ATOM 598 C CA . CYS A 1 72 ? 3.553 -3.660 0.854 1.00 98.25 72 CYS A CA 1
ATOM 599 C C . CYS A 1 72 ? 4.526 -4.837 0.645 1.00 98.25 72 CYS A C 1
ATOM 601 O O . CYS A 1 72 ? 4.259 -5.961 1.074 1.00 98.25 72 CYS A O 1
ATOM 603 N N . ALA A 1 73 ? 5.689 -4.589 0.033 1.00 97.69 73 ALA A N 1
ATOM 604 C CA . ALA A 1 73 ? 6.714 -5.612 -0.183 1.00 97.69 73 ALA A CA 1
ATOM 605 C C . ALA A 1 73 ? 7.295 -6.159 1.136 1.00 97.69 73 ALA A C 1
ATOM 607 O O . ALA A 1 73 ? 7.474 -7.380 1.269 1.00 97.69 73 ALA A O 1
ATOM 608 N N . ALA A 1 74 ? 7.538 -5.276 2.112 1.00 97.44 74 ALA A N 1
ATOM 609 C CA . ALA A 1 74 ? 8.017 -5.630 3.447 1.00 97.44 74 ALA A CA 1
ATOM 610 C C . ALA A 1 74 ? 7.026 -6.542 4.192 1.00 97.44 74 ALA A C 1
ATOM 612 O O . ALA A 1 74 ? 7.446 -7.546 4.766 1.00 97.44 7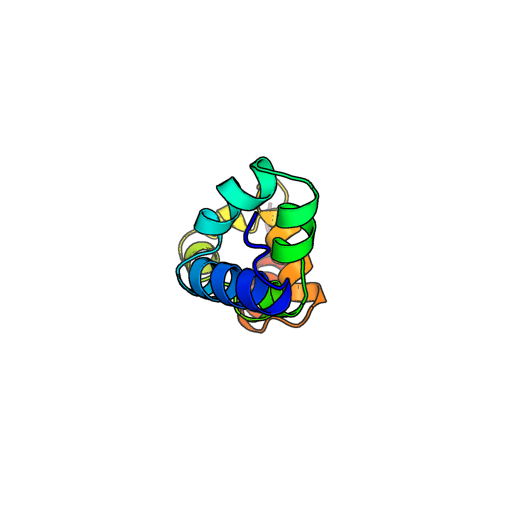4 ALA A O 1
ATOM 613 N N . GLU A 1 75 ? 5.720 -6.274 4.088 1.00 97.69 75 GLU A N 1
ATOM 614 C CA . GLU A 1 75 ? 4.660 -7.113 4.677 1.00 97.69 75 GLU A CA 1
ATOM 615 C C . GLU A 1 75 ? 4.455 -8.456 3.958 1.00 97.69 75 GLU A C 1
ATOM 617 O O . GLU A 1 75 ? 3.810 -9.363 4.487 1.00 97.69 75 GLU A O 1
ATOM 622 N N . GLY A 1 76 ? 5.035 -8.625 2.765 1.00 97.06 76 GLY A N 1
ATOM 623 C CA . GLY A 1 76 ? 4.973 -9.873 2.005 1.00 97.06 76 GLY A CA 1
ATOM 624 C C . GLY A 1 76 ? 3.989 -9.880 0.842 1.00 97.06 76 GLY A C 1
ATOM 625 O O . GLY A 1 76 ? 3.678 -10.957 0.330 1.00 97.06 76 GLY A O 1
ATOM 626 N N . HIS A 1 77 ? 3.524 -8.714 0.388 1.00 98.06 77 HIS A N 1
ATOM 627 C CA . HIS A 1 77 ? 2.646 -8.624 -0.771 1.00 98.06 77 HIS A CA 1
ATOM 628 C C . HIS A 1 77 ? 3.353 -9.150 -2.029 1.00 98.06 77 HIS A C 1
ATOM 630 O O . HIS A 1 77 ? 4.395 -8.637 -2.448 1.00 98.06 77 HIS A O 1
ATOM 636 N N . LYS A 1 78 ? 2.766 -10.167 -2.672 1.00 96.94 78 LYS A N 1
ATOM 637 C CA . LYS A 1 78 ? 3.382 -10.877 -3.807 1.00 96.94 78 LYS A CA 1
ATOM 638 C C . LYS A 1 78 ? 3.609 -9.964 -5.013 1.00 96.94 78 LYS A C 1
ATOM 640 O O . LYS A 1 78 ? 4.722 -9.919 -5.525 1.00 96.94 78 LYS A O 1
ATOM 645 N N . THR A 1 79 ? 2.595 -9.192 -5.411 1.00 96.44 79 THR A N 1
ATOM 646 C CA . THR A 1 79 ? 2.706 -8.229 -6.522 1.00 96.44 79 THR A CA 1
ATOM 647 C C . THR A 1 79 ? 3.738 -7.142 -6.236 1.00 96.44 79 THR A C 1
ATOM 649 O O . THR A 1 79 ? 4.581 -6.895 -7.085 1.00 96.44 79 THR A O 1
ATOM 652 N N . ALA A 1 80 ? 3.760 -6.561 -5.029 1.00 97.31 80 ALA A N 1
ATOM 653 C CA . ALA A 1 80 ? 4.781 -5.584 -4.650 1.00 97.31 80 ALA A CA 1
ATOM 654 C C . ALA A 1 80 ? 6.205 -6.143 -4.787 1.00 97.31 80 ALA A C 1
ATOM 656 O O . ALA A 1 80 ? 7.048 -5.520 -5.420 1.00 97.31 80 ALA A O 1
ATOM 657 N N . ARG A 1 81 ? 6.468 -7.347 -4.258 1.00 96.56 81 ARG A N 1
ATOM 658 C CA . ARG A 1 81 ? 7.783 -8.001 -4.390 1.00 96.56 81 ARG A CA 1
ATOM 659 C C . ARG A 1 81 ? 8.149 -8.294 -5.842 1.00 96.56 81 ARG A C 1
ATOM 661 O O . ARG A 1 81 ? 9.307 -8.155 -6.217 1.00 96.56 81 ARG A O 1
ATOM 668 N N . TYR A 1 82 ? 7.171 -8.695 -6.649 1.00 94.81 82 TYR A N 1
ATOM 669 C CA . TYR A 1 82 ? 7.371 -8.899 -8.077 1.00 94.81 82 TYR A CA 1
ATOM 670 C C . TYR A 1 82 ? 7.736 -7.586 -8.787 1.00 94.81 82 TYR A C 1
ATOM 672 O O . TYR A 1 82 ? 8.744 -7.546 -9.489 1.00 94.81 82 TYR A O 1
ATOM 680 N N . ILE A 1 83 ? 6.993 -6.502 -8.544 1.00 94.38 83 ILE A N 1
ATOM 681 C CA . ILE A 1 83 ? 7.290 -5.166 -9.083 1.00 94.38 83 ILE A CA 1
ATOM 682 C C . ILE A 1 83 ? 8.702 -4.724 -8.678 1.00 94.38 83 ILE A C 1
ATOM 684 O O . ILE A 1 83 ? 9.467 -4.311 -9.543 1.00 94.38 83 ILE A O 1
ATOM 688 N N . GLU A 1 84 ? 9.080 -4.867 -7.404 1.00 93.81 84 GLU A N 1
ATOM 689 C CA . GLU A 1 84 ? 10.432 -4.524 -6.936 1.00 93.81 84 GLU A CA 1
ATOM 690 C C . GLU A 1 84 ? 11.508 -5.338 -7.669 1.00 93.81 84 GLU A C 1
ATOM 692 O O . GLU A 1 84 ? 12.495 -4.772 -8.125 1.00 93.81 84 GLU A O 1
ATOM 697 N N . SER A 1 85 ? 11.287 -6.639 -7.892 1.00 91.25 85 SER A N 1
ATOM 698 C CA . SER A 1 85 ? 12.237 -7.464 -8.651 1.00 91.25 85 SER A CA 1
ATOM 699 C C . SER A 1 85 ? 12.391 -7.022 -10.110 1.00 91.25 85 SER A C 1
ATOM 701 O O . SER A 1 85 ? 13.484 -7.115 -10.669 1.00 91.25 85 SER A O 1
ATOM 703 N N . LEU A 1 86 ? 11.326 -6.504 -10.734 1.00 89.12 86 LEU A N 1
ATOM 704 C CA . LEU A 1 86 ? 11.393 -5.929 -12.079 1.00 89.12 86 LEU A CA 1
ATOM 705 C C . LEU A 1 86 ? 12.164 -4.608 -12.088 1.00 89.12 86 LEU A C 1
ATOM 707 O O . LEU A 1 86 ? 12.931 -4.354 -13.012 1.00 89.12 86 LEU A O 1
ATOM 711 N N . LEU A 1 87 ? 11.972 -3.776 -11.065 1.00 85.88 87 LEU A N 1
ATOM 712 C CA . LEU A 1 87 ? 12.663 -2.497 -10.943 1.00 85.88 87 LEU A CA 1
ATOM 713 C C . LEU A 1 87 ? 14.166 -2.704 -10.708 1.00 85.88 87 LEU A C 1
ATOM 715 O O . LEU A 1 87 ? 14.962 -2.101 -11.425 1.00 85.88 87 LEU A O 1
ATOM 719 N N . ASP A 1 88 ? 14.547 -3.623 -9.817 1.00 76.00 88 ASP A N 1
ATOM 720 C CA . ASP A 1 88 ? 15.949 -3.964 -9.535 1.00 76.00 88 ASP A CA 1
ATOM 721 C C . ASP A 1 88 ? 16.646 -4.618 -10.739 1.00 76.00 88 ASP A C 1
ATOM 723 O O . ASP A 1 88 ? 17.797 -4.314 -11.045 1.00 76.00 88 ASP A O 1
ATOM 727 N N . SER A 1 89 ? 15.948 -5.502 -11.463 1.00 60.91 89 SER A N 1
ATOM 728 C CA . SER A 1 89 ? 16.498 -6.173 -12.654 1.00 60.91 89 SER A CA 1
ATOM 729 C C . SER A 1 89 ? 16.576 -5.276 -13.894 1.00 60.91 89 SER A C 1
ATOM 731 O O . SER A 1 89 ? 17.291 -5.601 -14.842 1.00 60.91 89 SER A O 1
ATOM 733 N N . SER A 1 90 ? 15.879 -4.137 -13.893 1.00 57.78 90 SER A N 1
ATOM 734 C CA . SER A 1 90 ? 15.890 -3.167 -14.993 1.00 57.78 90 SER A CA 1
ATOM 735 C C . SER A 1 90 ? 17.054 -2.161 -14.952 1.00 57.78 90 SER A C 1
ATOM 737 O O . SER A 1 90 ? 17.096 -1.255 -15.785 1.00 57.78 90 SER A O 1
ATOM 739 N N . TRP A 1 91 ? 18.027 -2.335 -14.045 1.00 44.91 91 TRP A N 1
ATOM 740 C CA . TRP A 1 91 ? 19.254 -1.529 -13.972 1.00 44.91 91 TRP A CA 1
ATOM 741 C C . TRP A 1 91 ? 20.490 -2.400 -14.273 1.00 44.91 91 TRP A C 1
ATOM 743 O O . TRP A 1 91 ? 20.815 -3.286 -13.481 1.00 44.91 91 TRP A O 1
ATOM 753 N N . PRO A 1 92 ? 21.166 -2.207 -15.429 1.00 53.28 92 PRO A N 1
ATOM 754 C CA . PRO A 1 92 ? 22.059 -1.053 -15.589 1.00 53.28 92 PRO A CA 1
ATOM 755 C C . PRO A 1 92 ? 22.081 -0.468 -17.017 1.00 53.28 92 PRO A C 1
ATOM 757 O O . PRO A 1 92 ? 22.497 -1.156 -17.940 1.00 53.28 92 PRO A O 1
ATOM 760 N N . VAL A 1 93 ? 21.733 0.809 -17.208 1.00 45.41 93 VAL A N 1
ATOM 761 C CA . VAL A 1 93 ? 22.333 1.694 -18.237 1.00 45.41 93 VAL A CA 1
ATOM 762 C C . VAL A 1 93 ? 21.809 3.122 -18.069 1.00 45.41 93 VAL A C 1
ATOM 764 O O . VAL A 1 93 ? 20.611 3.374 -18.198 1.00 45.41 93 VAL A O 1
ATOM 767 N N . GLY A 1 94 ? 22.742 4.040 -17.823 1.00 43.06 94 GLY A N 1
ATOM 768 C CA . GLY A 1 94 ? 22.555 5.481 -17.694 1.00 43.06 94 GLY A CA 1
ATOM 769 C C . GLY A 1 94 ? 23.771 6.089 -17.024 1.00 43.06 94 GLY A C 1
ATOM 770 O O . GLY A 1 94 ? 23.687 6.296 -15.798 1.00 43.06 94 GLY A O 1
#

Organism: Arabidopsis lyrata subsp. lyrata (NCBI:txid81972)

Secondary structure (DSSP, 8-state):
--PPPHHHHHHHHHHHHTT-GGGGHHHHHH-HHHHHHHTSHHHHTT---HHHHH-GGGGSTT-TTHHHHHHHHHHT-HHHHHHHHHHHHT----